Protein AF-A0A7S2YMP9-F1 (afdb_monomer)

Mean predicted aligned error: 17.84 Å

Secondary structure (DSSP, 8-state):
-----S----HHHHHHS-HHHHHHHHHHHHHHHHHHHHHHHHHHT-SPPP---------------------S-HHHHHHHHHHHHHHHHSGGG-TTTT----PPP------SSPPPPP-PPPHHHHHHHHHHHHHHHHHHHHHHHHTTSSPPPPP-

InterPro domains:
  IPR013881 Pre-mRNA-splicing factor 3 domain [PF08572] (4-156)
  IPR027104 U4/U6 small nuclear ribonucleoprotein Prp3 [PTHR14212] (8-156)

Foldseek 3Di:
DDPDDLAPDDPVLLVLDDPVLNVVVVVSVVVSVVVVVVVVVVVVPPDDDDDDDDDDDDDDDDDDPPPPDDDDPPNVVSVVSNVVSVVRSDLVVDPCSVPDDDPDDDDPPPDPDDPDDDDDDDPVVVVVVVVVVVVVVVVVVVVCVVVVVDPDDDDD

Radius of gyration: 44.21 Å; Cα contacts (8 Å, |Δi|>4): 30; chains: 1; bounding box: 96×50×112 Å

Sequence (156 aa):
TDTTMPLVMEWWDVELLPSKLKKQVAKAEAQELSKQSKAALTLNLKQPPVDSTEDAKPAASMQSDDKQDGTEDDGNSLVLLRDKCWEQSGLYHSKTAALIQHIVPIESMAKKDAPQPVLHLTKKELKRQRKLRREEKQRELQDLQAAGLIPAPEPR

Solvent-accessible surface area (backbone atoms only — not comparable to full-atom values): 10427 Å² total; per-residue (Å²): 131,84,86,70,67,89,73,86,71,59,79,70,52,52,71,60,40,56,74,71,56,44,53,51,51,53,49,54,52,52,51,47,54,50,50,51,53,51,52,54,53,59,62,70,63,73,60,83,86,76,91,75,93,81,90,82,86,90,81,79,90,75,85,74,88,75,82,82,73,83,92,83,63,68,71,65,53,49,52,55,49,47,52,53,48,56,62,51,49,28,64,88,70,42,91,56,66,90,54,85,81,78,76,79,84,77,79,71,88,68,67,90,73,67,83,76,84,81,86,83,75,53,76,67,54,53,52,50,54,53,48,50,57,48,52,50,53,51,48,54,51,51,52,37,38,74,72,64,78,40,81,82,81,79,86,132

Structure (mmCIF, N/CA/C/O backbone):
data_AF-A0A7S2YMP9-F1
#
_entry.id   AF-A0A7S2YMP9-F1
#
loop_
_atom_site.group_PDB
_atom_site.id
_atom_site.type_symbol
_atom_site.label_atom_id
_atom_site.label_alt_id
_atom_site.label_comp_id
_atom_site.label_asym_id
_atom_site.label_entity_id
_atom_site.label_seq_id
_atom_site.pdbx_PDB_ins_code
_atom_site.Cartn_x
_atom_site.Cartn_y
_atom_site.Cartn_z
_atom_site.occupancy
_atom_site.B_iso_or_equiv
_atom_site.auth_seq_id
_atom_site.auth_comp_id
_atom_site.auth_asym_id
_atom_site.auth_atom_id
_atom_site.pdbx_PDB_model_num
ATOM 1 N N . THR A 1 1 ? 34.295 26.710 -33.397 1.00 39.31 1 THR A N 1
ATOM 2 C CA . THR A 1 1 ? 33.693 26.051 -34.569 1.00 39.31 1 THR A CA 1
ATOM 3 C C . THR A 1 1 ? 32.973 24.838 -34.053 1.00 39.31 1 THR A C 1
ATOM 5 O O . THR A 1 1 ? 33.625 23.960 -33.503 1.00 39.31 1 THR A O 1
ATOM 8 N N . ASP A 1 2 ? 31.648 24.872 -34.097 1.00 44.88 2 ASP A N 1
ATOM 9 C CA . ASP A 1 2 ? 30.788 23.908 -33.417 1.00 44.88 2 ASP A CA 1
ATOM 10 C C . ASP A 1 2 ? 31.038 22.487 -33.923 1.00 44.88 2 ASP A C 1
ATOM 12 O O . ASP A 1 2 ? 30.803 22.176 -35.092 1.00 44.88 2 ASP A O 1
ATOM 16 N N . THR A 1 3 ? 31.534 21.629 -33.029 1.00 54.00 3 THR A N 1
ATOM 17 C CA . THR A 1 3 ? 31.684 20.184 -33.227 1.00 54.00 3 THR A CA 1
ATOM 18 C C . THR A 1 3 ? 30.291 19.562 -33.284 1.00 54.00 3 THR A C 1
ATOM 20 O O . THR A 1 3 ? 29.795 18.991 -32.316 1.00 54.00 3 THR A O 1
ATOM 23 N N . THR A 1 4 ? 29.603 19.760 -34.401 1.00 58.75 4 THR A N 1
ATOM 24 C CA . THR A 1 4 ? 28.233 19.289 -34.582 1.00 58.75 4 THR A CA 1
ATOM 25 C C . THR A 1 4 ? 28.305 17.820 -34.972 1.00 58.75 4 THR A C 1
ATOM 27 O O . THR A 1 4 ? 28.811 17.491 -36.043 1.00 58.75 4 THR A O 1
ATOM 30 N N . MET A 1 5 ? 27.851 16.921 -34.095 1.00 62.69 5 MET A N 1
ATOM 31 C CA . MET A 1 5 ? 27.739 15.507 -34.451 1.00 62.69 5 MET A CA 1
ATOM 32 C C . MET A 1 5 ? 26.771 15.348 -35.636 1.00 62.69 5 MET A C 1
ATOM 34 O O . MET A 1 5 ? 25.687 15.935 -35.606 1.00 62.69 5 MET A O 1
ATOM 38 N N . PRO A 1 6 ? 27.128 14.576 -36.678 1.00 63.44 6 PRO A N 1
ATOM 39 C CA . PRO A 1 6 ? 26.338 14.509 -37.910 1.00 63.44 6 PRO A CA 1
ATOM 40 C C . PRO A 1 6 ? 25.004 13.766 -37.730 1.00 63.44 6 PRO A C 1
ATOM 42 O O . PRO A 1 6 ? 24.028 14.071 -38.415 1.00 63.44 6 PRO A O 1
ATOM 45 N N . LEU A 1 7 ? 24.942 12.826 -36.781 1.00 68.75 7 LEU A N 1
ATOM 46 C CA . LEU A 1 7 ? 23.727 12.126 -36.374 1.00 68.75 7 LEU A CA 1
ATOM 47 C C . LEU A 1 7 ? 23.381 12.562 -34.943 1.00 68.75 7 LEU A C 1
ATOM 49 O O . LEU A 1 7 ? 23.905 12.026 -33.974 1.00 68.75 7 LEU A O 1
ATOM 53 N N . VAL A 1 8 ? 22.538 13.584 -34.796 1.00 71.12 8 VAL A N 1
ATOM 54 C CA . VAL A 1 8 ? 21.960 13.924 -33.488 1.00 71.12 8 VAL A CA 1
ATOM 55 C C . VAL A 1 8 ? 20.741 13.031 -33.302 1.00 71.12 8 VAL A C 1
ATOM 57 O O . VAL A 1 8 ? 19.699 13.273 -33.912 1.00 71.12 8 VAL A O 1
ATOM 60 N N . MET A 1 9 ? 20.900 11.964 -32.526 1.00 75.62 9 MET A N 1
ATOM 61 C CA . MET A 1 9 ? 19.834 11.018 -32.212 1.00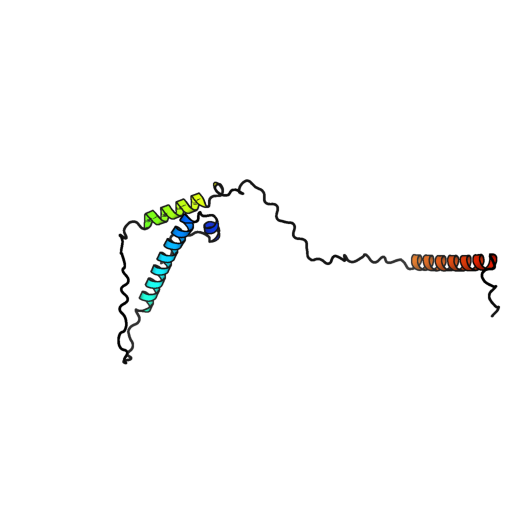 75.62 9 MET A CA 1
ATOM 62 C C . MET A 1 9 ? 19.933 10.641 -30.735 1.00 75.62 9 MET A C 1
ATOM 64 O O . MET A 1 9 ? 21.041 10.493 -30.211 1.00 75.62 9 MET A O 1
ATOM 68 N N . GLU A 1 10 ? 18.801 10.541 -30.039 1.00 81.88 10 GLU A N 1
ATOM 69 C CA . GLU A 1 10 ? 18.826 10.215 -28.616 1.00 81.88 10 GLU A CA 1
ATOM 70 C C . GLU A 1 10 ? 19.109 8.717 -28.432 1.00 81.88 10 GLU A C 1
ATOM 72 O O . GLU A 1 10 ? 18.770 7.881 -29.270 1.00 81.88 10 GLU A O 1
ATOM 77 N N . TRP A 1 11 ? 19.763 8.339 -27.333 1.00 82.00 11 TRP A N 1
ATOM 78 C CA . TRP A 1 11 ? 20.172 6.944 -27.119 1.00 82.00 11 TRP A CA 1
ATOM 79 C C . TRP A 1 11 ? 18.980 5.966 -27.122 1.00 82.00 11 TRP A C 1
ATOM 81 O O . TRP A 1 11 ? 19.141 4.809 -27.507 1.00 82.00 11 TRP A O 1
ATOM 91 N N . TRP A 1 12 ? 17.783 6.426 -26.738 1.00 80.88 12 TRP A N 1
ATOM 92 C CA . TRP A 1 12 ? 16.561 5.620 -26.735 1.00 80.88 12 TRP A CA 1
ATOM 93 C C . TRP A 1 12 ? 15.941 5.462 -28.131 1.00 80.88 12 TRP A C 1
ATOM 95 O O . TRP A 1 12 ? 15.333 4.428 -28.405 1.00 80.88 12 TRP A O 1
ATOM 105 N N . ASP A 1 13 ? 16.156 6.402 -29.058 1.00 81.25 13 ASP A N 1
ATOM 106 C CA . ASP A 1 13 ? 15.764 6.234 -30.466 1.00 81.25 13 ASP A CA 1
ATOM 107 C C . ASP A 1 13 ? 16.535 5.074 -31.106 1.00 81.25 13 ASP A C 1
ATOM 109 O O . ASP A 1 13 ? 15.985 4.291 -31.886 1.00 81.25 13 ASP A O 1
ATOM 113 N N . VAL A 1 14 ? 17.812 4.916 -30.729 1.00 83.25 14 VAL A N 1
ATOM 114 C CA . VAL A 1 14 ? 18.657 3.812 -31.200 1.00 83.25 14 VAL A CA 1
ATOM 115 C C . VAL A 1 14 ? 18.047 2.474 -30.803 1.00 83.25 14 VAL A C 1
ATOM 117 O O . VAL A 1 14 ? 18.106 1.537 -31.594 1.00 83.25 14 VAL A O 1
ATOM 120 N N . GLU A 1 15 ? 17.437 2.352 -29.621 1.00 83.94 15 GLU A N 1
ATOM 121 C CA . GLU A 1 15 ? 16.865 1.088 -29.142 1.00 83.94 15 GLU A CA 1
ATOM 122 C C . GLU A 1 15 ? 15.717 0.580 -30.017 1.00 83.94 15 GLU A C 1
ATOM 124 O O . GLU A 1 15 ? 15.586 -0.638 -30.200 1.00 83.94 15 GLU A O 1
ATOM 129 N N . LEU A 1 16 ? 14.956 1.489 -30.623 1.00 82.31 16 LEU A N 1
ATOM 130 C CA . LEU A 1 16 ? 13.834 1.169 -31.506 1.00 82.31 16 LEU A CA 1
ATOM 131 C C . LEU A 1 16 ? 14.287 0.704 -32.897 1.00 82.31 16 LEU A C 1
ATOM 133 O O . LEU A 1 16 ? 13.520 0.062 -33.617 1.00 82.31 16 LEU A O 1
ATOM 137 N N . LEU A 1 17 ? 15.547 0.952 -33.270 1.00 86.50 17 LEU A N 1
ATOM 138 C CA . LEU A 1 17 ? 16.044 0.611 -34.597 1.00 86.50 17 LEU A CA 1
ATOM 139 C C . LEU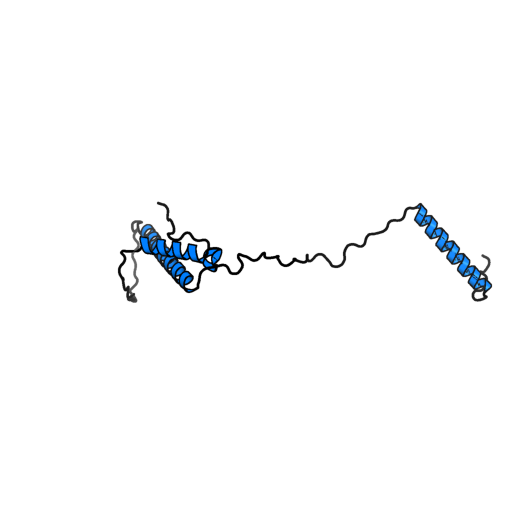 A 1 17 ? 16.268 -0.904 -34.799 1.00 86.50 17 LEU A C 1
ATOM 141 O O . LEU A 1 17 ? 16.731 -1.625 -33.902 1.00 86.50 17 LEU A O 1
ATOM 145 N N . PRO A 1 18 ? 16.056 -1.407 -36.028 1.00 87.00 18 PRO A N 1
ATOM 146 C CA . PRO A 1 18 ? 16.497 -2.733 -36.440 1.00 87.00 18 PRO A CA 1
ATOM 147 C C . PRO A 1 18 ? 18.009 -2.936 -36.259 1.00 87.00 18 PRO A C 1
ATOM 149 O O . PRO A 1 18 ? 18.816 -2.033 -36.482 1.00 87.00 18 PRO A O 1
ATOM 152 N N . SER A 1 19 ? 18.421 -4.170 -35.955 1.00 87.19 19 SER A N 1
ATOM 153 C CA . SER A 1 19 ? 19.826 -4.531 -35.682 1.00 87.19 19 SER A CA 1
ATOM 154 C C . SER A 1 19 ? 20.813 -4.150 -36.794 1.00 87.19 19 SER A C 1
ATOM 156 O O . SER A 1 19 ? 21.983 -3.891 -36.515 1.00 87.19 19 SER A O 1
ATOM 158 N N . LYS A 1 20 ? 20.359 -4.096 -38.052 1.00 88.81 20 LYS A N 1
ATOM 159 C CA . LYS A 1 20 ? 21.174 -3.668 -39.199 1.00 88.81 20 LYS A CA 1
ATOM 160 C C . LYS A 1 20 ? 21.466 -2.164 -39.173 1.00 88.81 20 LYS A C 1
ATOM 162 O O . LYS A 1 20 ? 22.614 -1.788 -39.383 1.00 88.81 20 LYS A O 1
ATOM 167 N N . LEU A 1 21 ? 20.464 -1.334 -38.874 1.00 87.38 21 LEU A N 1
ATOM 168 C CA . LEU A 1 21 ? 20.620 0.122 -38.790 1.00 87.38 21 LEU A CA 1
ATOM 169 C C . LEU A 1 21 ? 21.424 0.519 -37.551 1.00 87.38 21 LEU A C 1
ATOM 171 O O . LEU A 1 21 ? 22.344 1.320 -37.669 1.00 87.38 21 LEU A O 1
ATOM 175 N N . LYS A 1 22 ? 21.203 -0.149 -36.410 1.00 87.50 22 LYS A N 1
ATOM 176 C CA . LYS A 1 22 ? 22.027 0.022 -35.197 1.00 87.50 22 LYS A CA 1
ATOM 177 C C . LYS A 1 22 ? 23.525 -0.121 -35.477 1.00 87.50 22 LYS A C 1
ATOM 179 O O . LYS A 1 22 ? 24.324 0.698 -35.043 1.00 87.50 22 LYS A O 1
ATOM 184 N N . LYS A 1 23 ? 23.912 -1.148 -36.242 1.00 89.06 23 LYS A N 1
ATOM 185 C CA . LYS A 1 23 ? 25.316 -1.379 -36.620 1.00 89.06 23 LYS A CA 1
ATOM 186 C C . LYS A 1 23 ? 25.869 -0.289 -37.539 1.00 89.06 23 LYS A C 1
ATOM 188 O O . LYS A 1 23 ? 27.051 0.021 -37.448 1.00 89.06 23 LYS A O 1
ATOM 193 N N . GLN A 1 24 ? 25.044 0.263 -38.428 1.00 87.31 24 GLN A N 1
ATOM 194 C CA . GLN A 1 24 ? 25.453 1.338 -39.336 1.00 87.31 24 GLN A CA 1
ATOM 195 C C . GLN A 1 24 ? 25.651 2.657 -38.586 1.00 87.31 24 GLN A C 1
ATOM 197 O O . GLN A 1 24 ? 26.677 3.301 -38.781 1.00 87.31 24 GLN A O 1
ATOM 202 N N . VAL A 1 25 ? 24.733 2.992 -37.676 1.00 87.25 25 VAL A N 1
ATOM 203 C CA . VAL A 1 25 ? 24.842 4.158 -36.786 1.00 87.25 25 VAL A CA 1
ATOM 204 C C . VAL A 1 25 ? 26.084 4.046 -35.903 1.00 87.25 25 VAL A C 1
ATOM 206 O O . VAL A 1 25 ? 26.940 4.922 -35.954 1.00 87.25 25 VAL A O 1
ATOM 209 N N . ALA A 1 26 ? 26.272 2.915 -35.214 1.00 87.25 26 ALA A N 1
ATOM 210 C CA . ALA A 1 26 ? 27.448 2.696 -34.370 1.00 87.25 26 ALA A CA 1
ATOM 211 C C . ALA A 1 26 ? 28.769 2.772 -35.158 1.00 87.25 26 ALA A C 1
ATOM 213 O O . ALA A 1 26 ? 29.771 3.270 -34.649 1.00 87.25 26 ALA A O 1
ATOM 214 N N . LYS A 1 27 ? 28.790 2.298 -36.413 1.00 88.31 27 LYS A N 1
ATOM 215 C CA . LYS A 1 27 ? 29.966 2.412 -37.288 1.00 88.31 27 LYS A CA 1
ATOM 216 C C . LYS A 1 27 ? 30.250 3.871 -37.660 1.00 88.31 27 LYS A C 1
ATOM 218 O O . LYS A 1 27 ? 31.410 4.271 -37.609 1.00 88.31 27 LYS A O 1
ATOM 223 N N . ALA A 1 28 ? 29.222 4.642 -38.016 1.00 85.44 28 ALA A N 1
ATOM 224 C CA . ALA A 1 28 ? 29.357 6.057 -38.362 1.00 85.44 28 ALA A CA 1
ATOM 225 C C . ALA A 1 28 ? 29.820 6.894 -37.154 1.00 85.44 28 ALA A C 1
ATOM 227 O O . ALA A 1 28 ? 30.767 7.670 -37.268 1.00 85.44 28 ALA A O 1
ATOM 228 N N . GLU A 1 29 ? 29.232 6.667 -35.977 1.00 84.75 29 GLU A N 1
ATOM 229 C CA . GLU A 1 29 ? 29.632 7.321 -34.725 1.00 84.75 29 GLU A CA 1
ATOM 230 C C . GLU A 1 29 ? 31.065 6.955 -34.315 1.00 84.75 29 GLU A C 1
ATOM 232 O O . GLU A 1 29 ? 31.851 7.834 -33.967 1.00 84.75 29 GLU A O 1
ATOM 237 N N . ALA A 1 30 ? 31.449 5.677 -34.411 1.00 85.00 30 ALA A N 1
ATOM 238 C CA . ALA A 1 30 ? 32.804 5.233 -34.082 1.00 85.00 30 ALA A CA 1
ATOM 239 C C . ALA A 1 30 ? 33.864 5.826 -35.025 1.00 85.00 30 ALA A C 1
ATOM 241 O O . ALA A 1 30 ? 34.953 6.201 -34.581 1.00 85.00 30 ALA A O 1
ATOM 242 N N . GLN A 1 31 ? 33.554 5.929 -36.321 1.00 85.81 31 GLN A N 1
ATOM 243 C CA . GLN A 1 31 ? 34.430 6.587 -37.292 1.00 85.81 31 GLN A CA 1
ATOM 244 C C . GLN A 1 31 ? 34.610 8.067 -36.957 1.00 85.81 31 GLN A C 1
ATOM 246 O O . GLN A 1 31 ? 35.735 8.565 -36.995 1.00 85.81 31 GLN A O 1
ATOM 251 N N . GLU A 1 32 ? 33.538 8.753 -36.571 1.00 81.50 32 GLU A N 1
ATOM 252 C CA . GLU A 1 32 ? 33.590 10.174 -36.240 1.00 81.50 32 GLU A CA 1
ATOM 253 C C . GLU A 1 32 ? 34.326 10.439 -34.921 1.00 81.50 32 GLU A C 1
ATOM 255 O O . GLU A 1 32 ? 35.199 11.303 -34.862 1.00 81.50 32 GLU A O 1
ATOM 260 N N . LEU A 1 33 ? 34.089 9.628 -33.888 1.00 83.06 33 LEU A N 1
ATOM 261 C CA . LEU A 1 33 ? 34.863 9.670 -32.642 1.00 83.06 33 LEU A CA 1
ATOM 262 C C . LEU A 1 33 ? 36.354 9.397 -32.893 1.00 83.06 33 LEU A C 1
ATOM 264 O O . LEU A 1 33 ? 37.225 10.033 -32.290 1.00 83.06 33 LEU A O 1
ATOM 268 N N . SER A 1 34 ? 36.679 8.491 -33.821 1.00 85.62 34 SER A N 1
ATOM 269 C CA . SER A 1 34 ? 38.065 8.255 -34.238 1.00 85.62 34 SER A CA 1
ATOM 270 C C . SER A 1 34 ? 38.662 9.477 -34.947 1.00 85.62 34 SER A C 1
ATOM 272 O O . SER A 1 34 ? 39.796 9.857 -34.656 1.00 85.62 34 SER A O 1
ATOM 274 N N . LYS A 1 35 ? 37.910 10.13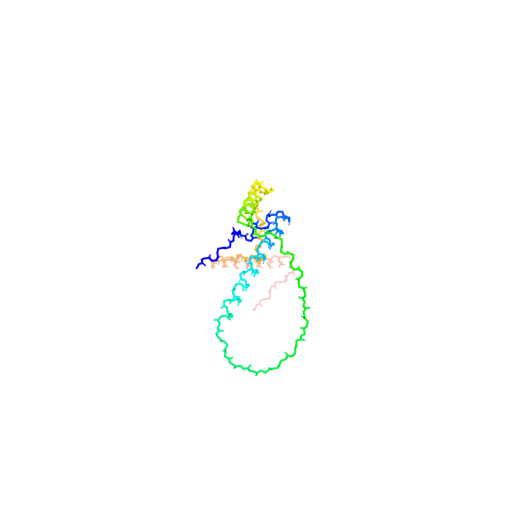9 -35.835 1.00 84.56 35 LYS A N 1
ATOM 275 C CA . LYS A 1 35 ? 38.349 11.374 -36.509 1.00 84.56 35 LYS A CA 1
ATOM 276 C C . LYS A 1 35 ? 38.568 12.515 -35.509 1.00 84.56 35 LYS A C 1
ATOM 278 O O . LYS A 1 35 ? 39.616 13.156 -35.548 1.00 84.56 35 LYS A O 1
ATOM 283 N N . GLN A 1 36 ? 37.640 12.722 -34.576 1.00 83.44 36 GLN A N 1
ATOM 284 C CA . GLN A 1 36 ? 37.741 13.756 -33.541 1.00 83.44 36 GLN A CA 1
ATOM 285 C C . GLN A 1 36 ? 38.903 13.506 -32.577 1.00 83.44 36 GLN A C 1
ATOM 287 O O . GLN A 1 36 ? 39.661 14.427 -32.279 1.00 83.44 36 GLN A O 1
ATOM 292 N N . SER A 1 37 ? 39.089 12.265 -32.121 1.00 83.75 37 SER A N 1
ATOM 293 C CA . SER A 1 37 ? 40.214 11.915 -31.243 1.00 83.75 37 SER A CA 1
ATOM 294 C C . SER A 1 37 ? 41.563 12.093 -31.944 1.00 83.75 37 SER A C 1
ATOM 296 O O . SER A 1 37 ? 42.481 12.666 -31.356 1.00 83.75 37 SER A O 1
ATOM 298 N N . LYS A 1 38 ? 41.678 11.705 -33.223 1.00 84.50 38 LYS A N 1
ATOM 299 C CA . LYS A 1 38 ? 42.863 11.989 -34.050 1.00 84.50 38 LYS A CA 1
ATOM 300 C C . LYS A 1 38 ? 43.093 13.495 -34.211 1.00 84.50 38 LYS A C 1
ATOM 302 O O . LYS A 1 38 ? 44.212 13.955 -34.001 1.00 84.50 38 LYS A O 1
ATOM 307 N N . ALA A 1 39 ? 42.053 14.272 -34.513 1.00 80.81 39 ALA A N 1
ATOM 308 C CA . ALA A 1 39 ? 42.154 15.726 -34.644 1.00 80.81 39 ALA A CA 1
ATOM 309 C C . ALA A 1 39 ? 42.609 16.397 -33.331 1.00 80.81 39 ALA A C 1
ATOM 311 O O . ALA A 1 39 ? 43.521 17.228 -33.340 1.00 80.81 39 ALA A O 1
ATOM 312 N N . ALA A 1 40 ? 42.055 15.984 -32.189 1.00 79.50 40 ALA A N 1
ATOM 313 C CA . ALA A 1 40 ? 42.452 16.475 -30.870 1.00 79.50 40 ALA A CA 1
ATOM 314 C C . ALA A 1 40 ? 43.914 16.130 -30.529 1.00 79.50 40 ALA A C 1
ATOM 316 O O . ALA A 1 40 ? 44.646 16.972 -30.006 1.00 79.50 40 ALA A O 1
ATOM 317 N N . LEU A 1 41 ? 44.370 14.922 -30.880 1.00 75.69 41 LEU A N 1
ATOM 318 C CA . LEU A 1 41 ? 45.769 14.514 -30.713 1.00 75.69 41 LEU A CA 1
ATOM 319 C C . LEU A 1 41 ? 46.720 15.350 -31.582 1.00 75.69 41 LEU A C 1
ATOM 321 O O . LEU A 1 41 ? 47.775 15.763 -31.105 1.00 75.69 41 LEU A O 1
ATOM 325 N N . THR A 1 42 ? 46.342 15.665 -32.825 1.00 70.25 42 THR A N 1
ATOM 326 C CA . THR A 1 42 ? 47.179 16.492 -33.715 1.00 70.25 42 THR A CA 1
ATOM 327 C C . THR A 1 42 ? 47.298 17.950 -33.268 1.00 70.25 42 THR A C 1
ATOM 329 O O . THR A 1 42 ? 48.338 18.568 -33.485 1.00 70.25 42 THR A O 1
ATOM 332 N N . LEU A 1 43 ? 46.279 18.502 -32.599 1.00 61.09 43 LEU A N 1
ATOM 333 C CA . LEU A 1 43 ? 46.333 19.857 -32.040 1.00 61.09 43 LEU A CA 1
ATOM 334 C C . LEU A 1 43 ? 47.213 19.933 -30.783 1.00 61.09 43 LEU A C 1
ATOM 336 O O . LEU A 1 43 ? 47.929 20.916 -30.605 1.00 61.09 43 LEU A O 1
ATOM 340 N N . ASN A 1 44 ? 47.230 18.878 -29.961 1.00 58.78 44 ASN A N 1
ATOM 341 C CA . ASN A 1 44 ? 48.095 18.798 -28.779 1.00 58.78 44 ASN A CA 1
ATOM 342 C C . ASN A 1 44 ? 49.579 18.536 -29.106 1.00 58.78 44 ASN A C 1
ATOM 344 O O . ASN A 1 44 ? 50.431 18.778 -28.257 1.00 58.78 44 ASN A O 1
ATOM 348 N N . LEU A 1 45 ? 49.913 18.104 -30.330 1.00 57.09 45 LEU A N 1
ATOM 349 C CA . LEU A 1 45 ? 51.301 17.905 -30.779 1.00 57.09 45 LEU A CA 1
ATOM 350 C C . LEU A 1 45 ? 51.972 19.168 -31.351 1.00 57.09 45 LEU A C 1
ATOM 352 O O . LEU A 1 45 ? 53.147 19.126 -31.705 1.00 57.09 45 LEU A O 1
ATOM 356 N N . LYS A 1 46 ? 51.260 20.299 -31.448 1.00 51.72 46 LYS A N 1
ATOM 357 C CA . LYS A 1 46 ? 51.803 21.568 -31.966 1.00 51.72 46 LYS A CA 1
ATOM 358 C C . LYS A 1 46 ? 52.296 22.503 -30.851 1.00 51.72 46 LYS A C 1
ATOM 360 O O . LYS A 1 46 ? 52.148 23.718 -30.952 1.00 51.72 46 LYS A O 1
ATOM 365 N N . GLN A 1 47 ? 52.881 21.945 -29.792 1.00 52.50 47 GLN A N 1
ATOM 366 C CA . GLN A 1 47 ? 53.788 22.684 -28.908 1.00 52.50 47 GLN A CA 1
ATOM 367 C C . GLN A 1 47 ? 55.236 22.417 -29.358 1.00 52.50 47 GLN A C 1
ATOM 369 O O . GLN A 1 47 ? 55.541 21.284 -29.734 1.00 52.50 47 GLN A O 1
ATOM 374 N N . PRO A 1 48 ? 56.120 23.433 -29.398 1.00 43.78 48 PRO A N 1
ATOM 375 C CA . PRO A 1 48 ? 57.496 23.245 -29.849 1.00 43.78 48 PRO A CA 1
ATOM 376 C C . PRO A 1 48 ? 58.257 22.289 -28.913 1.00 43.78 48 PRO A C 1
ATOM 378 O O . PRO A 1 48 ? 57.979 22.270 -27.712 1.00 43.78 48 PRO A O 1
ATOM 381 N N . PRO A 1 49 ? 59.219 21.509 -29.439 1.00 44.44 49 PRO A N 1
ATOM 382 C CA . PRO A 1 49 ? 59.988 20.573 -28.637 1.00 44.44 49 PRO A CA 1
ATOM 383 C C . PRO A 1 49 ? 60.923 21.357 -27.713 1.00 44.44 49 PRO A C 1
ATOM 385 O O . PRO A 1 49 ? 61.708 22.186 -28.170 1.00 44.44 49 PRO A O 1
ATOM 388 N N . VAL A 1 50 ? 60.842 21.083 -26.414 1.00 42.62 50 VAL A N 1
ATOM 389 C CA . VAL A 1 50 ? 61.945 21.345 -25.489 1.00 42.62 50 VAL A CA 1
ATOM 390 C C . VAL A 1 50 ? 62.794 20.083 -25.408 1.00 42.62 50 VAL A C 1
ATOM 392 O O . VAL A 1 50 ? 62.274 18.987 -25.205 1.00 42.62 50 VAL A O 1
ATOM 395 N N . ASP A 1 51 ? 64.090 20.276 -25.647 1.00 42.78 51 ASP A N 1
ATOM 396 C CA . ASP A 1 51 ? 65.167 19.291 -25.603 1.00 42.78 51 ASP A CA 1
ATOM 397 C C . ASP A 1 51 ? 65.044 18.312 -24.435 1.00 42.78 51 ASP A C 1
ATOM 399 O O . ASP A 1 51 ? 64.951 18.726 -23.279 1.00 42.78 51 ASP A O 1
ATOM 403 N N . SER A 1 52 ? 65.155 17.020 -24.738 1.00 39.47 52 SER A N 1
ATOM 404 C CA . SER A 1 52 ? 65.834 16.031 -23.892 1.00 39.47 52 SER A CA 1
ATOM 405 C C . SER A 1 52 ? 66.130 14.789 -24.731 1.00 39.47 52 SER A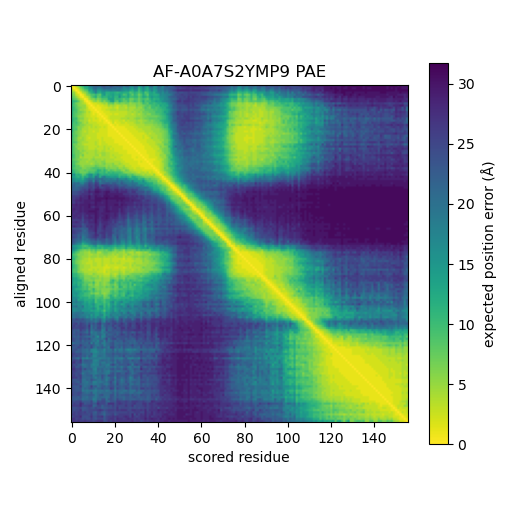 C 1
ATOM 407 O O . SER A 1 52 ? 65.256 13.977 -25.031 1.00 39.47 52 SER A O 1
ATOM 409 N N . THR A 1 53 ? 67.388 14.686 -25.141 1.00 40.88 53 THR A N 1
ATOM 410 C CA . THR A 1 53 ? 68.075 13.462 -25.557 1.00 40.88 53 THR A CA 1
ATOM 411 C C . THR A 1 53 ? 67.903 12.348 -24.519 1.00 40.88 53 THR A C 1
ATOM 413 O O . THR A 1 53 ? 68.153 12.590 -23.344 1.00 40.88 53 THR A O 1
ATOM 416 N N . GLU A 1 54 ? 67.509 11.143 -24.949 1.00 39.91 54 GLU A N 1
ATOM 417 C CA . GLU A 1 54 ? 68.307 9.899 -24.869 1.00 39.91 54 GLU A CA 1
ATOM 418 C C . GLU A 1 54 ? 67.455 8.640 -25.175 1.00 39.91 54 GLU A C 1
ATOM 420 O O . GLU A 1 54 ? 66.400 8.401 -24.596 1.00 39.91 54 GLU A O 1
ATOM 425 N N . ASP A 1 55 ? 67.956 7.871 -26.147 1.00 38.06 55 ASP A N 1
ATOM 426 C CA . ASP A 1 55 ? 67.910 6.413 -26.336 1.00 38.06 55 ASP A CA 1
ATOM 427 C C . ASP A 1 55 ? 66.636 5.580 -26.068 1.00 38.06 55 ASP A C 1
ATOM 429 O O . ASP A 1 55 ? 66.348 5.187 -24.942 1.00 38.06 55 ASP A O 1
ATOM 433 N N . ALA A 1 56 ? 66.022 5.069 -27.152 1.00 34.34 56 ALA A N 1
ATOM 434 C CA . ALA A 1 56 ? 65.610 3.658 -27.241 1.00 34.34 56 ALA A CA 1
ATOM 435 C C . ALA A 1 56 ? 65.336 3.197 -28.691 1.00 34.34 56 ALA A C 1
ATOM 437 O O . ALA A 1 56 ? 64.615 3.824 -29.462 1.00 34.34 56 ALA A O 1
ATOM 438 N N . LYS A 1 57 ? 65.925 2.044 -29.022 1.00 34.97 57 LYS A N 1
ATOM 439 C CA . LYS A 1 57 ? 65.857 1.258 -30.269 1.00 34.97 57 LYS A CA 1
ATOM 440 C C . LYS A 1 57 ? 64.431 0.972 -30.794 1.00 34.97 57 LYS A C 1
ATOM 442 O O . LYS A 1 57 ? 6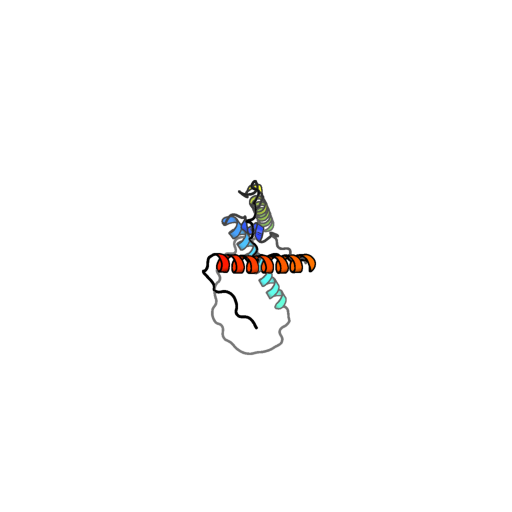3.516 0.796 -29.994 1.00 34.97 57 LYS A O 1
ATOM 447 N N . PRO A 1 58 ? 64.263 0.780 -32.121 1.00 41.78 58 PRO A N 1
ATOM 448 C CA . PRO A 1 58 ? 62.961 0.605 -32.756 1.00 41.78 58 PRO A CA 1
ATOM 449 C C . PRO A 1 58 ? 62.511 -0.863 -32.738 1.00 41.78 58 PRO A C 1
ATOM 451 O O . PRO A 1 58 ? 63.291 -1.765 -33.047 1.00 41.78 58 PRO A O 1
ATOM 454 N N . ALA A 1 59 ? 61.234 -1.106 -32.440 1.00 35.59 59 ALA A N 1
ATOM 455 C CA . ALA A 1 59 ? 60.605 -2.410 -32.609 1.00 35.59 59 ALA A CA 1
ATOM 456 C C . ALA A 1 59 ? 59.224 -2.274 -33.265 1.00 35.59 59 ALA A C 1
ATOM 458 O O . ALA A 1 59 ? 58.375 -1.519 -32.806 1.00 35.59 59 ALA A O 1
ATOM 459 N N . ALA A 1 60 ? 59.041 -3.083 -34.310 1.00 33.94 60 ALA A N 1
ATOM 460 C CA . ALA A 1 60 ? 57.784 -3.513 -34.917 1.00 33.94 60 ALA A CA 1
ATOM 461 C C . ALA A 1 60 ? 56.945 -2.461 -35.670 1.00 33.94 60 ALA A C 1
ATOM 463 O O . ALA A 1 60 ? 55.970 -1.901 -35.179 1.00 33.94 60 ALA A O 1
ATOM 464 N N . SER A 1 61 ? 57.280 -2.338 -36.957 1.00 38.31 61 SER A N 1
ATOM 465 C CA . SER A 1 61 ? 56.338 -2.056 -38.043 1.00 38.31 61 SER A CA 1
ATOM 466 C C . SER A 1 61 ? 55.128 -3.000 -37.953 1.00 38.31 61 SER A C 1
ATOM 468 O O . SER A 1 61 ? 55.235 -4.181 -38.285 1.00 38.31 61 SER A O 1
ATOM 470 N N . MET A 1 62 ? 53.982 -2.495 -37.488 1.00 35.12 62 MET A N 1
ATOM 471 C CA . MET A 1 62 ? 52.682 -3.100 -37.774 1.00 35.12 62 MET A CA 1
ATOM 472 C C . MET A 1 62 ? 52.098 -2.398 -38.995 1.00 35.12 62 MET A C 1
ATOM 474 O O . MET A 1 62 ? 51.600 -1.275 -38.915 1.00 35.12 62 MET A O 1
ATOM 478 N N . GLN A 1 63 ? 52.180 -3.085 -40.132 1.00 35.19 63 GLN A N 1
ATOM 479 C CA . GLN A 1 63 ? 51.387 -2.791 -41.316 1.00 35.19 63 GLN A CA 1
ATOM 480 C C . GLN A 1 63 ? 49.906 -2.844 -40.928 1.00 35.19 63 GLN A C 1
ATOM 482 O O . GLN A 1 63 ? 49.373 -3.904 -40.606 1.00 35.19 63 GLN A O 1
ATOM 487 N N . SER A 1 64 ? 49.252 -1.687 -40.934 1.00 35.47 64 SER A N 1
ATOM 488 C CA . SER A 1 64 ? 47.806 -1.626 -41.097 1.00 35.47 64 SER A CA 1
ATOM 489 C C . SER A 1 64 ? 47.556 -1.500 -42.594 1.00 35.47 64 SER A C 1
ATOM 491 O O . SER A 1 64 ? 47.916 -0.498 -43.207 1.00 35.47 64 SER A O 1
ATOM 493 N N . ASP A 1 65 ? 47.005 -2.561 -43.184 1.00 33.84 65 ASP A N 1
ATOM 494 C CA . ASP A 1 65 ? 46.386 -2.535 -44.508 1.00 33.84 65 ASP A CA 1
ATOM 495 C C . ASP A 1 65 ? 45.177 -1.591 -44.449 1.00 33.84 65 ASP A C 1
ATOM 497 O O . ASP A 1 65 ? 44.035 -1.995 -44.211 1.00 33.84 65 ASP A O 1
ATOM 501 N N . ASP A 1 66 ? 45.448 -0.300 -44.612 1.00 37.06 66 ASP A N 1
ATOM 502 C CA . ASP A 1 66 ? 44.444 0.736 -44.798 1.00 37.06 66 ASP A CA 1
ATOM 503 C C . ASP A 1 66 ? 43.988 0.659 -46.261 1.00 37.06 66 ASP A C 1
ATOM 505 O O . ASP A 1 66 ? 44.531 1.309 -47.157 1.00 37.06 66 ASP A O 1
ATOM 509 N N . LYS A 1 67 ? 42.998 -0.202 -46.528 1.00 39.09 67 LYS A N 1
ATOM 510 C CA . LYS A 1 67 ? 42.169 -0.071 -47.731 1.00 39.09 67 LYS A CA 1
ATOM 511 C C . LYS A 1 67 ? 41.379 1.231 -47.600 1.00 39.09 67 LYS A C 1
ATOM 513 O O . LYS A 1 67 ? 40.248 1.232 -47.118 1.00 39.09 67 LYS A O 1
ATOM 518 N N . GLN A 1 68 ? 42.001 2.327 -48.022 1.00 41.03 68 GLN A N 1
ATOM 519 C CA . GLN A 1 68 ? 41.324 3.577 -48.336 1.00 41.03 68 GLN A CA 1
ATOM 520 C C . GLN A 1 68 ? 40.448 3.333 -49.562 1.00 41.03 68 GLN A C 1
ATOM 522 O O . GLN A 1 68 ? 40.922 3.344 -50.697 1.00 41.03 68 GLN A O 1
ATOM 527 N N . ASP A 1 69 ? 39.177 3.040 -49.310 1.00 38.91 69 ASP A N 1
ATOM 528 C CA . ASP A 1 69 ? 38.143 3.030 -50.334 1.00 38.91 69 ASP A CA 1
ATOM 529 C C . ASP A 1 69 ? 37.442 4.398 -50.319 1.00 38.91 69 ASP A C 1
ATOM 531 O O . ASP A 1 69 ? 36.889 4.808 -49.299 1.00 38.91 69 ASP A O 1
ATOM 535 N N . GLY A 1 70 ? 37.580 5.098 -51.448 1.00 38.62 70 GLY A N 1
ATOM 536 C CA . GLY A 1 70 ? 36.921 6.325 -51.914 1.00 38.62 70 GLY A CA 1
ATOM 537 C C . GLY A 1 70 ? 36.091 7.158 -50.933 1.00 38.62 70 GLY A C 1
ATOM 538 O O . GLY A 1 70 ? 34.908 6.899 -50.733 1.00 38.62 70 GLY A O 1
ATOM 539 N N . THR A 1 71 ? 36.678 8.252 -50.449 1.00 50.44 71 THR A N 1
ATOM 540 C CA . THR A 1 71 ? 36.026 9.272 -49.615 1.00 50.44 71 THR A CA 1
ATOM 541 C C . THR A 1 71 ? 35.577 10.475 -50.450 1.00 50.44 71 THR A C 1
ATOM 543 O O . THR A 1 71 ? 36.195 11.523 -50.354 1.00 50.44 71 THR A O 1
ATOM 546 N N . GLU A 1 72 ? 34.521 10.365 -51.262 1.00 47.03 72 GLU A N 1
ATOM 547 C CA . GLU A 1 72 ? 33.827 11.544 -51.831 1.00 47.03 72 GLU A CA 1
ATOM 548 C C . GLU A 1 72 ? 32.314 11.283 -52.039 1.00 47.03 72 GLU A C 1
ATOM 550 O O . GLU A 1 72 ? 31.816 11.418 -53.148 1.00 47.03 72 GLU A O 1
ATOM 555 N N . ASP A 1 73 ? 31.563 10.896 -50.989 1.00 49.22 73 ASP A N 1
ATOM 556 C CA . ASP A 1 73 ? 30.086 11.089 -50.937 1.00 49.22 73 ASP A CA 1
ATOM 557 C C . ASP A 1 73 ? 29.496 11.054 -49.494 1.00 49.22 73 ASP A C 1
ATOM 559 O O . ASP A 1 73 ? 28.411 10.528 -49.213 1.00 49.22 73 ASP A O 1
ATOM 563 N N . ASP A 1 74 ? 30.243 11.569 -48.510 1.00 56.94 74 ASP A N 1
ATOM 564 C CA . ASP A 1 74 ? 29.960 11.332 -47.078 1.00 56.94 74 ASP A CA 1
ATOM 565 C C . ASP A 1 74 ? 28.825 12.200 -46.502 1.00 56.94 74 ASP A C 1
ATOM 567 O O . ASP A 1 74 ? 28.144 11.805 -45.555 1.00 56.94 74 ASP A O 1
ATOM 571 N N . GLY A 1 75 ? 28.582 13.386 -47.066 1.00 60.66 75 GLY A N 1
ATOM 572 C CA . GLY A 1 75 ? 27.549 14.295 -46.556 1.00 60.66 75 GLY A CA 1
ATOM 573 C C . GLY A 1 75 ? 26.132 13.803 -46.854 1.00 60.66 75 GLY A C 1
ATOM 574 O O . GLY A 1 75 ? 25.262 13.818 -45.985 1.00 60.66 75 GLY A O 1
ATOM 575 N N . ASN A 1 76 ? 25.906 13.320 -48.077 1.00 67.75 76 ASN A N 1
ATOM 576 C CA . ASN A 1 76 ? 24.591 12.871 -48.526 1.00 67.75 76 ASN A CA 1
ATOM 577 C C . ASN A 1 76 ? 24.212 11.520 -47.893 1.00 67.75 76 ASN A C 1
ATOM 579 O O . ASN A 1 76 ? 23.071 11.301 -47.492 1.00 67.75 76 ASN A O 1
ATOM 583 N N . SER A 1 77 ? 25.186 10.623 -47.716 1.00 75.56 77 SER A N 1
ATOM 584 C CA . SER A 1 77 ? 24.963 9.301 -47.121 1.00 75.56 77 SER A CA 1
ATOM 585 C C . SER A 1 77 ? 24.583 9.352 -45.634 1.00 75.56 77 SER A C 1
ATOM 587 O O . SER A 1 77 ? 23.724 8.579 -45.203 1.00 75.56 77 SER A O 1
ATOM 589 N N . LEU A 1 78 ? 25.149 10.282 -44.857 1.00 76.06 78 LEU A N 1
ATOM 590 C CA . LEU A 1 78 ? 24.801 10.473 -43.443 1.00 76.06 78 LEU A CA 1
ATOM 591 C C . LEU A 1 78 ? 23.416 11.096 -43.255 1.00 76.06 78 LEU A C 1
ATOM 593 O O . LEU A 1 78 ? 22.678 10.680 -42.361 1.00 76.06 78 LEU A O 1
ATOM 597 N N . VAL A 1 79 ? 23.032 12.038 -44.121 1.00 80.31 79 VAL A N 1
ATOM 598 C CA . VAL A 1 79 ? 21.679 12.616 -44.123 1.00 80.31 79 VAL A CA 1
ATOM 599 C C . VAL A 1 79 ? 20.645 11.543 -44.470 1.00 80.31 79 VAL A C 1
ATOM 601 O O . VAL A 1 79 ? 19.679 11.360 -43.737 1.00 80.31 79 VAL A O 1
ATOM 604 N N . LEU A 1 80 ? 20.908 10.724 -45.492 1.00 83.62 80 LEU A N 1
ATOM 605 C CA . LEU A 1 80 ? 20.038 9.596 -45.839 1.00 83.62 80 LEU A CA 1
ATOM 606 C C . LEU A 1 80 ? 19.960 8.536 -44.731 1.00 83.62 80 LEU A C 1
ATOM 608 O O . LEU A 1 80 ? 18.918 7.905 -44.547 1.00 83.62 80 LEU A O 1
ATOM 612 N N . LEU A 1 81 ? 21.055 8.296 -44.002 1.00 83.69 81 LEU A N 1
ATOM 613 C CA . LEU A 1 81 ? 21.053 7.391 -42.853 1.00 83.69 81 LEU A CA 1
ATOM 614 C C . LEU A 1 81 ? 20.204 7.959 -41.713 1.00 83.69 81 LEU A C 1
ATOM 616 O O . LEU A 1 81 ? 19.432 7.213 -41.109 1.00 83.69 81 LEU A O 1
ATOM 620 N N . ARG A 1 82 ? 20.317 9.263 -41.449 1.00 84.50 82 ARG A N 1
ATOM 621 C CA . ARG A 1 82 ? 19.500 9.973 -40.464 1.00 84.50 82 ARG A CA 1
ATOM 622 C C . ARG A 1 82 ? 18.019 9.851 -40.800 1.00 84.50 82 ARG A C 1
ATOM 624 O O . ARG A 1 82 ? 17.260 9.413 -39.942 1.00 84.50 82 ARG A O 1
ATOM 631 N N . ASP A 1 83 ? 17.625 10.160 -42.030 1.00 85.75 83 ASP A N 1
ATOM 632 C CA . ASP A 1 83 ? 16.220 10.118 -42.447 1.00 85.75 83 ASP A CA 1
ATOM 633 C C . ASP A 1 83 ? 15.641 8.702 -42.315 1.00 85.75 83 ASP A C 1
ATOM 635 O O . ASP A 1 83 ? 14.567 8.515 -41.749 1.00 85.75 83 ASP A O 1
ATOM 639 N N . LYS A 1 84 ? 16.410 7.674 -42.699 1.00 86.81 84 LYS A N 1
ATOM 640 C CA . LYS A 1 84 ? 16.021 6.266 -42.496 1.00 86.81 84 LYS A CA 1
ATOM 641 C C . LYS A 1 84 ? 15.878 5.890 -41.024 1.00 86.81 84 LYS A C 1
ATOM 643 O O . LYS A 1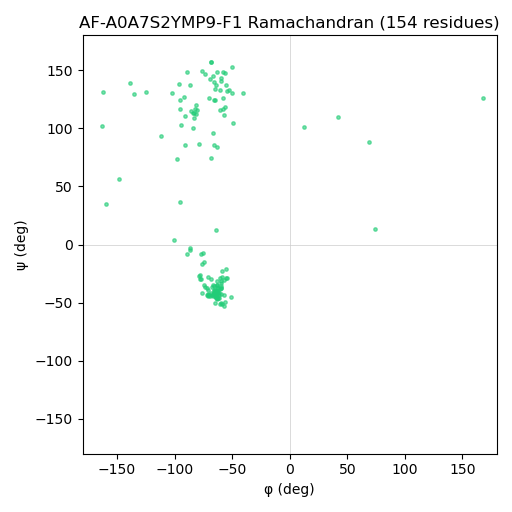 84 ? 15.016 5.080 -40.687 1.00 86.81 84 LYS A O 1
ATOM 648 N N . CYS A 1 85 ? 16.740 6.416 -40.156 1.00 86.12 85 CYS A N 1
ATOM 649 C CA . CYS A 1 85 ? 16.628 6.172 -38.721 1.00 86.12 85 CYS A CA 1
ATOM 650 C C . CYS A 1 85 ? 15.368 6.835 -38.158 1.00 86.12 85 CYS A C 1
ATOM 652 O O . CYS A 1 85 ? 14.630 6.168 -37.443 1.00 86.12 85 CYS A O 1
ATOM 654 N N . TRP A 1 86 ? 15.080 8.077 -38.556 1.00 85.44 86 TRP A N 1
ATOM 655 C CA . TRP A 1 86 ? 13.874 8.814 -38.163 1.00 85.44 86 TRP A CA 1
ATOM 656 C C . TRP A 1 86 ? 12.579 8.158 -38.645 1.00 85.44 86 TRP A C 1
ATOM 658 O O . TRP A 1 86 ? 11.602 8.090 -37.901 1.00 85.44 86 TRP A O 1
ATOM 668 N N . GLU A 1 87 ? 12.561 7.639 -39.872 1.00 86.75 87 GLU A N 1
ATOM 669 C CA . GLU A 1 87 ? 11.410 6.894 -40.380 1.00 86.75 87 GLU A CA 1
ATOM 670 C C . GLU A 1 87 ? 11.163 5.632 -39.552 1.00 86.75 87 GLU A C 1
ATOM 672 O O . GLU A 1 87 ? 10.031 5.375 -39.152 1.00 86.75 87 GLU A O 1
ATOM 677 N N . GLN A 1 88 ? 12.217 4.868 -39.247 1.00 84.31 88 GLN A N 1
ATOM 678 C CA . GLN A 1 88 ? 12.113 3.582 -38.552 1.00 84.31 88 GLN A CA 1
ATOM 679 C C . GLN A 1 88 ? 11.885 3.710 -37.040 1.00 84.31 88 GLN A C 1
ATOM 681 O O . GLN A 1 88 ? 11.250 2.830 -36.460 1.00 84.31 88 GLN A O 1
ATOM 686 N N . SER A 1 89 ? 12.377 4.774 -36.400 1.00 81.62 89 SER A N 1
ATOM 687 C CA . SER A 1 89 ? 12.085 5.081 -34.991 1.00 81.62 89 SER A CA 1
ATOM 688 C C . SER A 1 89 ? 10.693 5.693 -34.798 1.00 81.62 89 SER A C 1
ATOM 690 O O . SER A 1 89 ? 10.220 5.821 -33.668 1.00 81.62 89 SER A O 1
ATOM 692 N N . GLY A 1 90 ? 10.003 6.028 -35.894 1.00 81.25 90 GLY A N 1
ATOM 693 C CA . GLY A 1 90 ? 8.662 6.588 -35.873 1.00 81.25 90 GLY A CA 1
ATOM 694 C C . GLY A 1 90 ? 7.636 5.694 -35.171 1.00 81.25 90 GLY A C 1
ATOM 695 O O . GLY A 1 90 ? 7.664 4.462 -35.242 1.00 81.25 90 GLY A O 1
ATOM 696 N N . LEU A 1 91 ? 6.651 6.343 -34.544 1.00 73.62 91 LEU A N 1
ATOM 697 C CA . LEU A 1 91 ? 5.595 5.691 -33.762 1.00 73.62 91 LEU A CA 1
ATOM 698 C C . LEU A 1 91 ? 4.837 4.606 -34.555 1.00 73.62 91 LEU A C 1
ATOM 700 O O . LEU A 1 91 ? 4.384 3.625 -33.975 1.00 73.62 91 LEU A O 1
ATOM 704 N N . TYR A 1 92 ? 4.753 4.744 -35.884 1.00 79.50 92 TYR A N 1
ATOM 705 C CA . TYR A 1 92 ? 4.111 3.788 -36.795 1.00 79.50 92 TYR A CA 1
ATOM 706 C C . TYR A 1 92 ? 4.743 2.389 -36.787 1.00 79.50 92 TYR A C 1
ATOM 708 O O . TYR A 1 92 ? 4.045 1.404 -37.030 1.00 79.50 92 TYR A O 1
ATOM 716 N N . HIS A 1 93 ? 6.041 2.277 -36.497 1.00 78.50 93 HIS A N 1
ATOM 717 C CA . HIS A 1 93 ? 6.735 0.988 -36.416 1.00 78.50 93 HIS A CA 1
ATOM 718 C C . HIS A 1 93 ? 6.688 0.372 -35.012 1.00 78.50 93 HIS A C 1
ATOM 720 O O . HIS A 1 93 ? 7.049 -0.795 -34.827 1.00 78.50 93 HIS A O 1
ATOM 726 N N . SER A 1 94 ? 6.191 1.119 -34.022 1.00 79.56 94 SER A N 1
ATOM 727 C CA . SER A 1 94 ? 5.989 0.611 -32.672 1.00 79.56 94 SER A CA 1
ATOM 728 C C . SER A 1 94 ? 4.696 -0.198 -32.589 1.00 79.56 94 SER A C 1
ATOM 730 O O . SER A 1 94 ? 3.586 0.320 -32.712 1.00 79.56 94 SER A O 1
ATOM 732 N N . LYS A 1 95 ? 4.829 -1.500 -32.311 1.00 80.88 95 LYS A N 1
ATOM 733 C CA . LYS A 1 95 ? 3.692 -2.428 -32.149 1.00 80.88 95 LYS A CA 1
ATOM 734 C C . LYS A 1 95 ? 2.733 -2.015 -31.029 1.00 80.88 95 LYS A C 1
ATOM 736 O O . LYS A 1 95 ? 1.582 -2.437 -31.025 1.00 80.88 95 LYS A O 1
ATOM 741 N N . THR A 1 96 ? 3.211 -1.226 -30.071 1.00 80.88 96 THR A N 1
ATOM 742 C CA . THR A 1 96 ? 2.448 -0.800 -28.896 1.00 80.88 96 THR A CA 1
ATOM 743 C C . THR A 1 96 ? 1.903 0.619 -29.018 1.00 80.88 96 THR A C 1
ATOM 745 O O . THR A 1 96 ? 1.294 1.090 -28.067 1.00 80.88 96 THR A O 1
ATOM 748 N N . ALA A 1 97 ? 2.078 1.302 -30.156 1.00 83.69 97 ALA A N 1
ATOM 749 C CA . ALA A 1 97 ? 1.637 2.690 -30.328 1.00 83.69 97 ALA A CA 1
ATOM 750 C C . ALA A 1 97 ? 0.123 2.883 -30.134 1.00 83.69 97 ALA A C 1
ATOM 752 O O . ALA A 1 97 ? -0.312 3.913 -29.630 1.00 83.69 97 ALA A O 1
ATOM 753 N N . ALA A 1 98 ? -0.677 1.880 -30.504 1.00 84.81 98 ALA A N 1
ATOM 754 C CA . ALA A 1 98 ? -2.130 1.893 -30.333 1.00 84.81 98 ALA A CA 1
ATOM 755 C C . ALA A 1 98 ? -2.596 1.387 -28.952 1.00 84.81 98 ALA A C 1
ATOM 757 O O . ALA A 1 98 ? -3.795 1.378 -28.677 1.00 84.81 98 ALA A O 1
ATOM 758 N N . LEU A 1 99 ? -1.679 0.914 -28.100 1.00 86.69 99 LEU A N 1
ATOM 759 C CA . LEU A 1 99 ? -2.010 0.271 -26.831 1.00 86.69 99 LEU A CA 1
ATOM 760 C C . LEU A 1 99 ? -1.789 1.233 -25.664 1.00 86.69 99 LEU A C 1
ATOM 762 O O . LEU A 1 99 ? -0.716 1.811 -25.506 1.00 86.69 99 LEU A O 1
ATOM 766 N N . ILE A 1 100 ? -2.793 1.346 -24.798 1.00 84.62 100 ILE A N 1
ATOM 767 C CA . ILE A 1 100 ? -2.681 2.074 -23.533 1.00 84.62 100 ILE A CA 1
ATOM 768 C C . ILE A 1 100 ? -2.020 1.143 -22.515 1.00 84.62 100 ILE A C 1
ATOM 770 O O . ILE A 1 100 ? -2.566 0.094 -22.170 1.00 84.62 100 ILE A O 1
ATOM 774 N N . GLN A 1 101 ? -0.831 1.513 -22.039 1.00 84.50 101 GLN A N 1
ATOM 775 C CA . GLN A 1 101 ? -0.131 0.752 -21.007 1.00 84.50 101 GLN A CA 1
ATOM 776 C C . GLN A 1 101 ? -0.639 1.164 -19.622 1.00 84.50 101 GLN A C 1
ATOM 778 O O . GLN A 1 101 ? -0.400 2.280 -19.165 1.00 84.50 101 GLN A O 1
ATOM 783 N N . HIS A 1 102 ? -1.318 0.251 -18.930 1.00 85.69 102 HIS A N 1
ATOM 784 C CA . HIS A 1 102 ? -1.563 0.393 -17.498 1.00 85.69 102 HIS A CA 1
ATOM 785 C C . HIS A 1 102 ? -0.328 -0.107 -16.747 1.00 85.69 102 HIS A C 1
ATOM 787 O O . HIS A 1 102 ? 0.003 -1.291 -16.805 1.00 85.69 102 HIS A O 1
ATOM 793 N N . ILE A 1 103 ? 0.374 0.806 -16.073 1.00 86.50 103 ILE A N 1
ATOM 794 C CA . ILE A 1 103 ? 1.539 0.471 -15.247 1.00 86.50 103 ILE A CA 1
ATOM 795 C C . ILE A 1 103 ? 1.093 -0.499 -14.146 1.00 86.50 103 ILE A C 1
ATOM 797 O O . ILE A 1 103 ? 0.009 -0.349 -13.580 1.00 86.50 103 ILE A O 1
ATOM 801 N N . VAL A 1 104 ? 1.931 -1.494 -13.845 1.00 87.31 104 VAL A N 1
ATOM 802 C CA . VAL A 1 104 ? 1.673 -2.454 -12.766 1.00 87.31 104 VAL A CA 1
ATOM 803 C C . VAL A 1 104 ? 1.501 -1.687 -11.450 1.00 87.31 104 VAL A C 1
ATOM 805 O O . VAL A 1 104 ? 2.394 -0.914 -11.094 1.00 87.31 104 VAL A O 1
ATOM 808 N N . PRO A 1 105 ? 0.389 -1.880 -10.717 1.00 87.94 105 PRO A N 1
ATOM 809 C CA . PRO A 1 105 ? 0.218 -1.269 -9.408 1.00 87.94 105 PRO A CA 1
ATOM 810 C C . PRO A 1 105 ? 1.374 -1.667 -8.489 1.00 87.94 105 PRO A C 1
ATOM 812 O O . PRO A 1 105 ? 1.585 -2.846 -8.210 1.00 87.94 105 PRO A O 1
ATOM 815 N N . ILE A 1 106 ? 2.145 -0.678 -8.040 1.00 87.62 106 ILE A N 1
ATOM 816 C CA . ILE A 1 106 ? 3.238 -0.899 -7.097 1.00 87.62 106 ILE A CA 1
ATOM 817 C C . ILE A 1 106 ? 2.621 -0.935 -5.704 1.00 87.62 106 ILE A C 1
ATOM 819 O O . ILE A 1 106 ? 2.178 0.089 -5.182 1.00 87.62 106 ILE A O 1
ATOM 823 N N . GLU A 1 107 ? 2.582 -2.120 -5.100 1.00 83.69 107 GLU A N 1
ATOM 824 C CA . GLU A 1 107 ? 2.213 -2.249 -3.696 1.00 83.69 107 GLU A CA 1
ATOM 825 C C . GLU A 1 107 ? 3.266 -1.548 -2.834 1.00 83.69 107 GLU A C 1
ATOM 827 O O . GLU A 1 107 ? 4.464 -1.832 -2.911 1.00 83.69 107 GLU A O 1
ATOM 832 N N . SER A 1 108 ? 2.831 -0.607 -1.996 1.00 81.12 108 SER A N 1
ATOM 833 C CA . SER A 1 108 ? 3.730 -0.012 -1.014 1.00 81.12 108 SER A CA 1
ATOM 834 C C . SER A 1 108 ? 4.179 -1.092 -0.032 1.00 81.12 108 SER A C 1
ATOM 836 O O . SER A 1 108 ? 3.337 -1.818 0.494 1.00 81.12 108 SER A O 1
ATOM 838 N N . MET A 1 109 ? 5.462 -1.121 0.334 1.00 77.94 109 MET A N 1
ATOM 839 C CA . MET A 1 109 ? 5.976 -1.950 1.438 1.00 77.94 109 MET A CA 1
ATOM 840 C C . MET A 1 109 ? 5.420 -1.557 2.827 1.00 77.94 109 MET A C 1
ATOM 842 O O . MET A 1 109 ? 5.968 -1.963 3.855 1.00 77.94 109 MET A O 1
ATOM 846 N N . ALA A 1 110 ? 4.374 -0.725 2.886 1.00 73.12 110 ALA A N 1
ATOM 847 C CA . ALA A 1 110 ? 3.734 -0.322 4.123 1.00 73.12 110 ALA A CA 1
ATOM 848 C C . ALA A 1 110 ? 3.314 -1.566 4.917 1.00 73.12 110 ALA A C 1
ATOM 850 O O . ALA A 1 110 ? 2.765 -2.529 4.380 1.00 73.12 110 ALA A O 1
ATOM 851 N N . LYS A 1 111 ? 3.654 -1.550 6.208 1.00 68.69 111 LYS A N 1
ATOM 852 C CA . LYS A 1 111 ? 3.495 -2.681 7.123 1.00 68.69 111 LYS A CA 1
ATOM 853 C C . LYS A 1 111 ? 2.053 -3.196 7.073 1.00 68.69 111 LYS A C 1
ATOM 855 O O . LYS A 1 111 ? 1.117 -2.411 7.179 1.00 68.69 111 LYS A O 1
ATOM 860 N N . LYS A 1 112 ? 1.904 -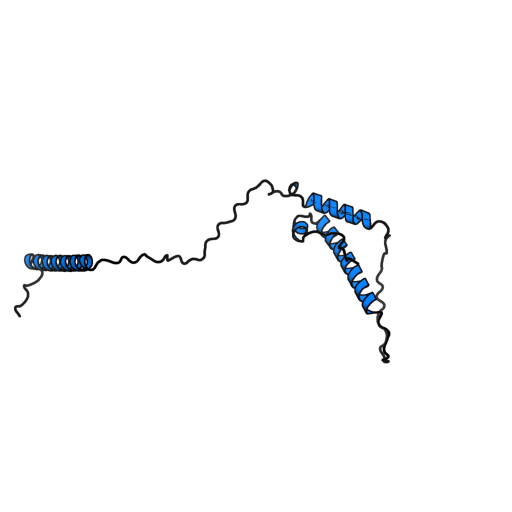4.522 6.961 1.00 66.75 112 LYS A N 1
ATOM 861 C CA . LYS A 1 112 ? 0.614 -5.241 6.961 1.00 66.75 112 LYS A CA 1
ATOM 862 C C . LYS A 1 112 ? -0.235 -4.948 8.204 1.00 66.75 112 LYS A C 1
ATOM 864 O O . LYS A 1 112 ? -1.452 -5.088 8.162 1.00 66.75 112 LYS A O 1
ATOM 869 N N . ASP A 1 113 ? 0.402 -4.484 9.274 1.00 71.69 113 ASP A N 1
ATOM 870 C CA . ASP A 1 113 ? -0.258 -4.061 10.498 1.00 71.69 113 ASP A CA 1
ATOM 871 C C . ASP A 1 113 ? -0.571 -2.566 10.417 1.00 71.69 113 ASP A C 1
ATOM 873 O O . ASP A 1 113 ? 0.200 -1.711 10.865 1.00 71.69 113 ASP A O 1
ATOM 877 N N . ALA A 1 114 ? -1.717 -2.243 9.816 1.00 76.06 114 ALA A N 1
ATOM 878 C CA . ALA A 1 114 ? -2.290 -0.914 9.956 1.00 76.06 114 ALA A CA 1
ATOM 879 C C . ALA A 1 114 ? -2.453 -0.602 11.459 1.00 76.06 114 ALA A C 1
ATOM 881 O O . ALA A 1 114 ? -2.872 -1.481 12.221 1.00 76.06 114 ALA A O 1
ATOM 882 N N . PRO A 1 115 ? -2.126 0.620 11.916 1.00 81.12 115 PRO A N 1
ATOM 883 C CA . PRO A 1 115 ? -2.294 0.980 13.316 1.00 81.12 115 PRO A CA 1
ATOM 884 C C . PRO A 1 115 ? -3.764 0.804 13.704 1.00 81.12 115 PRO A C 1
ATOM 886 O O . PRO A 1 115 ? -4.646 1.461 13.149 1.00 81.12 115 PRO A O 1
ATOM 889 N N . GLN A 1 116 ? -4.031 -0.110 14.640 1.00 85.75 116 GLN A N 1
ATOM 890 C CA . GLN A 1 116 ? -5.390 -0.325 15.122 1.00 85.75 116 GLN A CA 1
ATOM 891 C C . GLN A 1 116 ? -5.871 0.937 15.849 1.00 85.75 116 GLN A C 1
ATOM 893 O O . GLN A 1 116 ? -5.132 1.488 16.673 1.00 85.75 116 GLN A O 1
ATOM 898 N N . PRO A 1 117 ? -7.097 1.412 15.574 1.00 89.69 117 PRO A N 1
ATOM 899 C CA . PRO A 1 117 ? -7.626 2.583 16.250 1.00 89.69 117 PRO A CA 1
ATOM 900 C C . PRO A 1 117 ? -7.828 2.278 17.739 1.00 89.69 117 PRO A C 1
ATOM 902 O O . PRO A 1 117 ? -8.537 1.342 18.110 1.00 89.69 117 PRO A O 1
ATOM 905 N N . VAL A 1 118 ? -7.220 3.087 18.606 1.00 91.75 118 VAL A N 1
ATOM 906 C CA . VAL A 1 118 ? -7.414 2.986 20.057 1.00 91.75 118 VAL A CA 1
ATOM 907 C C . VAL A 1 118 ? -8.710 3.702 20.438 1.00 91.75 118 VAL A C 1
ATOM 909 O O . VAL A 1 118 ? -8.858 4.904 20.220 1.00 91.75 118 VAL A O 1
ATOM 912 N N . LEU A 1 119 ? -9.656 2.968 21.028 1.00 91.75 119 LEU A N 1
ATOM 913 C CA . LEU A 1 119 ? -10.920 3.525 21.513 1.00 91.75 119 LEU A CA 1
ATOM 914 C C . LEU A 1 119 ? -10.756 4.076 22.934 1.00 91.75 119 LEU A C 1
ATOM 916 O O . LEU A 1 119 ? -10.543 3.329 23.890 1.00 91.75 119 LEU A O 1
ATOM 920 N N . HIS A 1 120 ? -10.902 5.391 23.084 1.00 94.25 120 HIS A N 1
ATOM 921 C CA . HIS A 1 120 ? -10.897 6.049 24.386 1.00 94.25 120 HIS A CA 1
ATOM 922 C C . HIS A 1 120 ? -12.322 6.253 24.896 1.00 94.25 120 HIS A C 1
ATOM 924 O O . HIS A 1 120 ? -13.144 6.895 24.248 1.00 94.25 120 HIS A O 1
ATOM 930 N N . LEU A 1 121 ? -12.597 5.735 26.092 1.00 95.75 121 LEU A N 1
ATOM 931 C CA . LEU A 1 121 ? -13.867 5.940 26.782 1.00 95.75 121 LEU A CA 1
ATOM 932 C C . LEU A 1 121 ? -13.821 7.196 27.650 1.00 95.75 121 LEU A C 1
ATOM 934 O O . LEU A 1 121 ? -12.800 7.537 28.258 1.00 95.75 121 LEU A O 1
ATOM 938 N N . THR A 1 122 ? -14.965 7.852 27.789 1.00 97.69 122 THR A N 1
ATOM 939 C CA . THR A 1 122 ? -15.122 8.951 28.738 1.00 97.69 122 THR A CA 1
ATOM 940 C C . THR A 1 122 ? -15.059 8.440 30.181 1.00 97.69 122 THR A C 1
ATOM 942 O O . THR A 1 122 ? -15.388 7.295 30.502 1.00 97.69 122 THR A O 1
ATOM 945 N N . LYS A 1 123 ? -14.714 9.326 31.126 1.00 98.19 123 LYS A N 1
ATOM 946 C CA . LYS A 1 123 ? -14.698 8.986 32.563 1.00 98.19 123 LYS A CA 1
ATOM 947 C C . LYS A 1 123 ? -16.061 8.486 33.070 1.00 98.19 123 LYS A C 1
ATOM 949 O O . LYS A 1 123 ? -16.106 7.686 34.005 1.00 98.19 123 LYS A O 1
ATOM 954 N N . LYS A 1 124 ? -17.169 8.957 32.480 1.00 98.00 124 LYS A N 1
ATOM 955 C CA . LYS A 1 124 ? -18.531 8.520 32.828 1.00 98.00 124 LYS A CA 1
ATOM 956 C C . LYS A 1 124 ? -18.775 7.076 32.383 1.00 98.00 124 LYS A C 1
ATOM 958 O O . LYS A 1 124 ? -19.269 6.279 33.177 1.00 98.00 124 LYS A O 1
ATOM 963 N N . GLU A 1 125 ? -18.362 6.727 31.169 1.00 97.56 125 GLU A N 1
ATOM 964 C CA . GLU A 1 125 ? -18.475 5.367 30.630 1.00 97.56 125 GLU A CA 1
ATOM 965 C C . GLU A 1 125 ? -17.597 4.380 31.394 1.00 97.56 125 GLU A C 1
ATOM 967 O O . GLU A 1 125 ? -18.076 3.317 31.776 1.00 97.56 125 GLU A O 1
ATOM 972 N N . LEU A 1 126 ? -16.364 4.762 31.738 1.00 97.38 126 LEU A N 1
ATOM 973 C CA . LEU A 1 126 ? -15.488 3.929 32.569 1.00 97.38 126 LEU A CA 1
ATOM 974 C C . LEU A 1 126 ? -16.105 3.638 33.945 1.00 97.38 126 LEU A C 1
ATOM 976 O O . LEU A 1 126 ? -16.062 2.502 34.424 1.00 97.38 126 LEU A O 1
ATOM 980 N N . LYS A 1 127 ? -16.717 4.646 34.586 1.00 98.12 127 LYS A N 1
ATOM 981 C CA . LYS A 1 127 ? -17.441 4.452 35.855 1.00 98.12 127 LYS A CA 1
ATOM 982 C C . LYS A 1 127 ? -18.652 3.535 35.679 1.00 98.12 127 LYS A C 1
ATOM 984 O O . LYS A 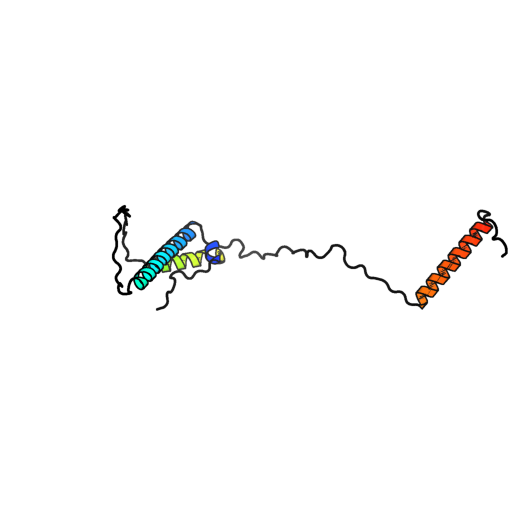1 127 ? -18.841 2.647 36.509 1.00 98.12 127 LYS A O 1
ATOM 989 N N . ARG A 1 128 ? -19.431 3.716 34.606 1.00 98.12 128 ARG A N 1
ATOM 990 C CA . ARG A 1 128 ? -20.581 2.859 34.277 1.00 98.12 128 ARG A CA 1
ATOM 991 C C . ARG A 1 128 ? -20.146 1.408 34.071 1.00 98.12 128 ARG A C 1
ATOM 993 O O . ARG A 1 128 ? -20.684 0.524 34.725 1.00 98.12 128 ARG A O 1
ATOM 1000 N N . GLN A 1 129 ? -19.125 1.171 33.253 1.00 97.50 129 GLN A N 1
ATOM 1001 C CA . GLN A 1 129 ? -18.593 -0.165 32.978 1.00 97.50 129 GLN A CA 1
ATOM 1002 C C . GLN A 1 129 ? -18.023 -0.829 34.239 1.00 97.50 129 GLN A C 1
ATOM 1004 O O . GLN A 1 129 ? -18.201 -2.024 34.456 1.00 97.50 129 GLN A O 1
ATOM 1009 N N . ARG A 1 130 ? -17.333 -0.070 35.101 1.00 97.69 130 ARG A N 1
ATOM 1010 C CA . ARG A 1 130 ? -16.831 -0.591 36.382 1.00 97.69 130 ARG A CA 1
ATOM 1011 C C . ARG A 1 130 ? -17.967 -0.973 37.329 1.00 97.69 130 ARG A C 1
ATOM 1013 O O . ARG A 1 130 ? -17.829 -1.959 38.046 1.00 97.69 130 ARG A O 1
ATOM 1020 N N . LYS A 1 131 ? -19.041 -0.178 37.370 1.00 98.44 131 LYS A N 1
ATOM 1021 C CA . LYS A 1 131 ? -20.222 -0.460 38.191 1.00 98.44 131 LYS A CA 1
ATOM 1022 C C . LYS A 1 131 ? -20.914 -1.737 37.709 1.00 98.44 131 LYS A C 1
ATOM 1024 O O . LYS A 1 131 ? -21.054 -2.647 38.514 1.00 98.44 131 LYS A O 1
ATOM 1029 N N . LEU A 1 132 ? -21.185 -1.844 36.406 1.00 98.25 132 LEU A N 1
ATOM 1030 C CA . LEU A 1 132 ? -21.790 -3.035 35.797 1.00 98.25 132 LEU A CA 1
ATOM 1031 C C . LEU A 1 132 ? -20.982 -4.304 36.087 1.00 98.25 132 LEU A C 1
ATOM 1033 O O . LEU A 1 132 ? -21.522 -5.244 36.649 1.00 98.25 132 LEU A O 1
ATOM 1037 N N . ARG A 1 133 ? -19.659 -4.286 35.863 1.00 98.31 133 ARG A N 1
ATOM 1038 C CA . ARG A 1 133 ? -18.799 -5.446 36.167 1.00 98.31 133 ARG A CA 1
ATOM 1039 C C . ARG A 1 133 ? -18.823 -5.868 37.638 1.00 98.31 133 ARG A C 1
ATOM 1041 O O . ARG A 1 133 ? -18.599 -7.031 37.954 1.00 98.31 133 ARG A O 1
ATOM 1048 N N . ARG A 1 134 ? -19.014 -4.922 38.562 1.00 98.38 134 ARG A N 1
ATOM 1049 C CA . ARG A 1 134 ? -19.118 -5.232 39.996 1.00 98.38 134 ARG A CA 1
ATOM 1050 C C . ARG A 1 134 ? -20.473 -5.828 40.338 1.00 98.38 134 ARG A C 1
ATOM 1052 O O . ARG A 1 134 ? -20.509 -6.759 41.130 1.00 98.38 134 ARG A O 1
ATOM 1059 N N . GLU A 1 135 ? -21.538 -5.289 39.759 1.00 98.44 135 GLU A N 1
ATOM 1060 C CA . GLU A 1 135 ? -22.901 -5.795 39.929 1.00 98.44 135 GLU A CA 1
ATOM 1061 C C . GLU A 1 135 ? -23.030 -7.210 39.358 1.00 98.44 135 GLU A C 1
ATOM 1063 O O . GLU A 1 135 ? -23.508 -8.093 40.059 1.00 98.44 135 GLU A O 1
ATOM 1068 N N . GLU A 1 136 ? -22.510 -7.450 38.151 1.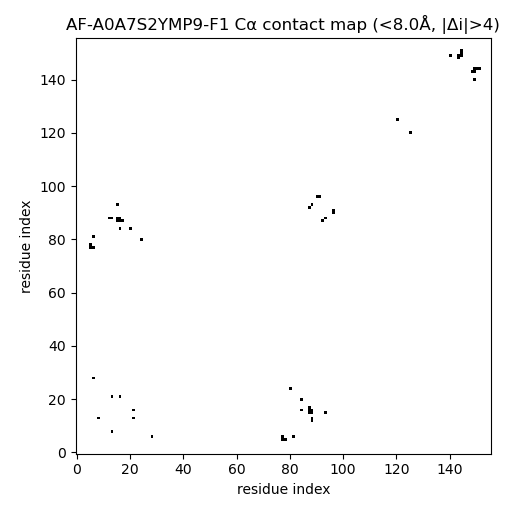00 98.31 136 GLU A N 1
ATOM 1069 C CA . GLU A 1 136 ? -22.447 -8.776 37.520 1.00 98.31 136 GLU A CA 1
ATOM 1070 C C . GLU A 1 136 ? -21.692 -9.768 38.405 1.00 98.31 136 GLU A C 1
ATOM 1072 O O . GLU A 1 136 ? -22.252 -10.783 38.802 1.00 98.31 136 GLU A O 1
ATOM 1077 N N . LYS A 1 137 ? -20.472 -9.423 38.836 1.00 98.00 137 LYS A N 1
ATOM 1078 C CA . LYS A 1 137 ? -19.679 -10.292 39.715 1.00 98.00 137 LYS A CA 1
ATOM 1079 C C . LYS A 1 137 ? -20.366 -10.574 41.057 1.00 98.00 137 LYS A C 1
ATOM 1081 O O . LYS A 1 137 ? -20.241 -11.669 41.596 1.00 98.00 137 LYS A O 1
ATOM 1086 N N . GLN A 1 138 ? -21.042 -9.585 41.643 1.00 97.00 138 GLN A N 1
ATOM 1087 C CA . GLN A 1 138 ? -21.781 -9.785 42.893 1.00 97.00 138 GLN A CA 1
ATOM 1088 C C . GLN A 1 138 ? -22.988 -10.695 42.691 1.00 97.00 138 GLN A C 1
ATOM 1090 O O . GLN A 1 138 ? -23.219 -11.567 43.524 1.00 97.00 138 GLN A O 1
ATOM 1095 N N . ARG A 1 139 ? -23.717 -10.521 41.587 1.00 97.81 139 ARG A N 1
ATOM 1096 C CA . ARG A 1 139 ? -24.846 -11.373 41.225 1.00 97.81 139 ARG A CA 1
ATOM 1097 C C . ARG A 1 139 ? -24.400 -12.811 40.981 1.00 97.81 139 ARG A C 1
ATOM 1099 O O . ARG A 1 139 ? -24.966 -13.712 41.576 1.00 97.81 139 ARG A O 1
ATOM 1106 N N . GLU A 1 140 ? -23.331 -13.015 40.216 1.00 97.12 140 GLU A N 1
ATOM 1107 C CA . GLU A 1 140 ? -22.746 -14.343 39.988 1.00 97.12 140 GLU A CA 1
ATOM 1108 C C . GLU A 1 140 ? -22.355 -15.029 41.304 1.00 97.12 140 GLU A C 1
ATOM 1110 O O . GLU A 1 140 ? -22.639 -16.207 41.500 1.00 97.12 140 GLU A O 1
ATOM 1115 N N . LEU A 1 141 ? -21.742 -14.298 42.243 1.00 96.00 141 LEU A N 1
ATOM 1116 C CA . LEU A 1 141 ? -21.402 -14.848 43.558 1.00 96.00 141 LEU A CA 1
ATOM 1117 C C . LEU A 1 141 ? -22.643 -15.210 44.382 1.00 96.00 141 LEU A C 1
ATOM 1119 O O . LEU A 1 141 ? -22.641 -16.245 45.045 1.00 96.00 141 LEU A O 1
ATOM 1123 N N . GLN A 1 142 ? -23.688 -14.380 44.341 1.00 95.50 142 GLN A N 1
ATOM 1124 C CA . GLN A 1 142 ? -24.961 -14.675 45.003 1.00 95.50 142 GLN A CA 1
ATOM 1125 C C . GLN A 1 142 ? -25.628 -15.911 44.395 1.00 95.50 142 GLN A C 1
ATOM 1127 O O . GLN A 1 142 ? -26.075 -16.779 45.138 1.00 95.50 142 GLN A O 1
ATOM 1132 N N . ASP A 1 143 ? -25.632 -16.028 43.069 1.00 97.25 143 ASP A N 1
ATOM 1133 C CA . ASP A 1 143 ? -26.208 -17.166 42.353 1.00 97.25 143 ASP A CA 1
ATOM 1134 C C . ASP A 1 143 ? -25.449 -18.466 42.685 1.00 97.25 143 ASP A C 1
ATOM 1136 O O . ASP A 1 143 ? -26.064 -19.496 42.958 1.00 97.25 143 ASP A O 1
ATOM 1140 N N . LEU A 1 144 ? -24.112 -18.418 42.758 1.00 96.88 144 LEU A N 1
ATOM 1141 C CA . LEU A 1 144 ? -23.283 -19.564 43.159 1.00 96.88 144 LEU A CA 1
ATOM 1142 C C . LEU A 1 144 ? -23.501 -19.979 44.621 1.00 96.88 144 LEU A C 1
ATOM 1144 O O . LEU A 1 144 ? -23.467 -21.171 44.931 1.00 96.88 144 LEU A O 1
ATOM 1148 N N . GLN A 1 145 ? -23.739 -19.018 45.516 1.00 95.50 145 GLN A N 1
ATOM 1149 C CA . GLN A 1 145 ? -24.100 -19.298 46.908 1.00 95.50 145 GLN A CA 1
ATOM 1150 C C . GLN A 1 145 ? -25.507 -19.893 47.015 1.00 95.50 145 GLN A C 1
ATOM 1152 O O . GLN A 1 145 ? -25.700 -20.874 47.729 1.00 95.50 145 GLN A O 1
ATOM 1157 N N . ALA A 1 146 ? -26.476 -19.351 46.273 1.00 95.38 146 ALA A N 1
ATOM 1158 C CA . ALA A 1 146 ? -27.847 -19.858 46.231 1.00 95.38 146 ALA A CA 1
ATOM 1159 C C . ALA A 1 146 ? -27.917 -21.287 45.672 1.00 95.38 146 ALA A C 1
ATOM 1161 O O . ALA A 1 146 ? -28.710 -22.101 46.143 1.00 95.38 146 ALA A O 1
ATOM 1162 N N . ALA A 1 147 ? -27.050 -21.612 44.713 1.00 97.06 147 ALA A N 1
ATOM 1163 C CA . ALA A 1 147 ? -26.887 -22.962 44.188 1.00 97.06 147 ALA A CA 1
ATOM 1164 C C . ALA A 1 147 ? -26.109 -23.904 45.134 1.00 97.06 147 ALA A C 1
ATOM 1166 O O . ALA A 1 147 ? -26.012 -25.098 44.858 1.00 97.06 147 ALA A O 1
ATOM 1167 N N . GLY A 1 148 ? -25.546 -23.394 46.236 1.00 95.06 148 GLY A N 1
ATOM 1168 C CA . GLY A 1 148 ? -24.779 -24.177 47.208 1.00 95.06 148 GLY A CA 1
ATOM 1169 C C . GLY A 1 148 ? -23.377 -24.581 46.741 1.00 95.06 148 GLY A C 1
ATOM 1170 O O . GLY A 1 148 ? -22.752 -25.427 47.375 1.00 95.06 148 GLY A O 1
ATOM 1171 N N . LEU A 1 149 ? -22.867 -23.994 45.649 1.00 94.75 149 LEU A N 1
ATOM 1172 C CA . LEU A 1 149 ? -21.521 -24.281 45.134 1.00 94.75 149 LEU A CA 1
ATOM 1173 C C . LEU A 1 149 ? -20.428 -23.594 45.961 1.00 94.75 149 LEU A C 1
ATOM 1175 O O . LEU A 1 149 ? -19.301 -24.084 46.020 1.00 94.75 149 LEU A O 1
ATOM 1179 N N . ILE A 1 150 ? -20.741 -22.445 46.564 1.00 95.12 150 ILE A N 1
ATOM 1180 C CA . ILE A 1 150 ? -19.807 -21.657 47.373 1.00 95.12 150 ILE A CA 1
ATOM 1181 C C . ILE A 1 150 ? -20.429 -21.426 48.758 1.00 95.12 150 ILE A C 1
ATOM 1183 O O . ILE A 1 150 ? -21.584 -21.003 48.829 1.00 95.12 150 ILE A O 1
ATOM 1187 N N . PRO A 1 151 ? -19.694 -21.668 49.860 1.00 92.62 151 PRO A N 1
ATOM 1188 C CA . PRO A 1 151 ? -20.182 -21.372 51.203 1.00 92.62 151 PRO A CA 1
ATOM 1189 C C . PRO A 1 151 ? -20.298 -19.859 51.444 1.00 92.62 151 PRO A C 1
ATOM 1191 O O . PRO A 1 151 ? -19.636 -19.045 50.795 1.00 92.62 151 PRO A O 1
ATOM 1194 N N . ALA A 1 152 ? -21.143 -19.470 52.401 1.00 90.62 152 ALA A N 1
ATOM 1195 C CA . ALA A 1 152 ? -21.284 -18.071 52.791 1.00 90.62 152 ALA A CA 1
ATOM 1196 C C . ALA A 1 152 ? -19.940 -17.500 53.297 1.00 90.62 152 ALA A C 1
ATOM 1198 O O . ALA A 1 152 ? -19.175 -18.220 53.943 1.00 90.62 152 ALA A O 1
ATOM 1199 N N . PRO A 1 153 ? -19.633 -16.222 53.008 1.00 91.94 153 PRO A N 1
ATOM 1200 C CA . PRO A 1 153 ? -18.392 -15.607 53.452 1.00 91.94 153 PRO A CA 1
ATOM 1201 C C . PRO A 1 153 ? -18.376 -15.462 54.976 1.00 91.94 153 PRO A C 1
ATOM 1203 O O . PRO A 1 153 ? -19.401 -15.176 55.596 1.00 91.94 153 PRO A O 1
ATOM 1206 N N . GLU A 1 154 ? -17.195 -15.613 55.566 1.00 92.69 154 GLU A N 1
ATOM 1207 C CA . GLU A 1 154 ? -17.011 -15.463 57.008 1.00 92.69 154 GLU A CA 1
ATOM 1208 C C . GLU A 1 154 ? -17.187 -13.998 57.450 1.00 92.69 154 GLU A C 1
ATOM 1210 O O . GLU A 1 154 ? -16.775 -13.075 56.729 1.00 92.69 154 GLU A O 1
ATOM 1215 N N . PRO A 1 155 ? -17.798 -13.756 58.626 1.00 93.31 155 PRO A N 1
ATOM 1216 C CA . PRO A 1 155 ? -17.864 -12.422 59.204 1.00 93.31 155 PRO A CA 1
ATOM 1217 C C . PRO A 1 155 ? -16.455 -11.945 59.584 1.00 93.31 155 PRO A C 1
ATOM 1219 O O . PRO A 1 155 ? -15.637 -12.724 60.067 1.00 93.31 155 PRO A O 1
ATOM 1222 N N . ARG A 1 156 ? -16.181 -10.660 59.337 1.00 85.62 156 ARG A N 1
ATOM 1223 C CA . ARG A 1 156 ? -14.917 -10.013 59.712 1.00 85.62 156 ARG A CA 1
ATOM 1224 C C . ARG A 1 156 ? -14.854 -9.673 61.190 1.00 85.62 156 ARG A C 1
ATOM 1226 O O . ARG A 1 156 ? -15.912 -9.276 61.728 1.00 85.62 156 ARG A O 1
#

Organism: NCBI:txid265537

pLDDT: mean 76.27, std 19.91, range [33.84, 98.44]